Protein AF-A0A671MMM8-F1 (afdb_monomer_lite)

Structure (mmCIF, N/CA/C/O backbone):
data_AF-A0A671MMM8-F1
#
_entry.id   AF-A0A671MMM8-F1
#
loop_
_atom_site.group_PDB
_atom_site.id
_atom_site.type_symbol
_atom_site.label_atom_id
_atom_site.label_alt_id
_atom_site.label_comp_id
_atom_site.label_asym_id
_atom_site.label_entity_id
_atom_site.label_seq_id
_atom_site.pdbx_PDB_ins_code
_atom_site.Cartn_x
_atom_site.Cartn_y
_atom_site.Cartn_z
_atom_site.occupancy
_atom_site.B_iso_or_equiv
_atom_site.auth_seq_id
_atom_site.auth_comp_id
_atom_site.auth_asym_id
_atom_site.auth_atom_id
_atom_site.pdbx_PDB_model_num
ATOM 1 N N . MET A 1 1 ? 8.772 2.749 -43.831 1.00 41.19 1 MET A N 1
ATOM 2 C CA . MET A 1 1 ? 8.638 3.443 -42.533 1.00 41.19 1 MET A CA 1
ATOM 3 C C . MET A 1 1 ? 8.989 2.448 -41.445 1.00 41.19 1 MET A C 1
ATOM 5 O O . MET A 1 1 ? 8.191 1.563 -41.175 1.00 41.19 1 MET A O 1
ATOM 9 N N . ALA A 1 2 ? 10.201 2.521 -40.894 1.00 45.31 2 ALA A N 1
ATOM 10 C CA . ALA A 1 2 ? 10.511 1.796 -39.670 1.00 45.31 2 ALA A CA 1
ATOM 11 C C . ALA A 1 2 ? 9.807 2.550 -38.539 1.00 45.31 2 ALA A C 1
ATOM 13 O O . ALA A 1 2 ? 10.198 3.668 -38.210 1.00 45.31 2 ALA A O 1
ATOM 14 N N . CYS A 1 3 ? 8.713 1.989 -38.024 1.00 51.34 3 CYS A N 1
ATOM 15 C CA . CYS A 1 3 ? 8.180 2.399 -36.732 1.00 51.34 3 CYS A CA 1
ATOM 16 C C . CYS A 1 3 ? 9.348 2.264 -35.754 1.00 51.34 3 CYS A C 1
ATOM 18 O O . CYS A 1 3 ? 9.899 1.168 -35.633 1.00 51.34 3 CYS A O 1
ATOM 20 N N . ALA A 1 4 ? 9.786 3.358 -35.130 1.00 55.16 4 ALA A N 1
ATOM 21 C CA . ALA A 1 4 ? 10.630 3.251 -33.953 1.00 55.16 4 ALA A CA 1
ATOM 22 C C . ALA A 1 4 ? 9.903 2.284 -33.016 1.00 55.16 4 ALA A C 1
ATOM 24 O O . ALA A 1 4 ? 8.772 2.554 -32.624 1.00 55.16 4 ALA A O 1
ATOM 25 N N . ALA A 1 5 ? 10.479 1.106 -32.778 1.00 58.41 5 ALA A N 1
ATOM 26 C CA . ALA A 1 5 ? 9.973 0.221 -31.749 1.00 58.41 5 ALA A CA 1
ATOM 27 C C . ALA A 1 5 ? 9.972 1.055 -30.469 1.00 58.41 5 ALA A C 1
ATOM 29 O O . ALA A 1 5 ? 11.039 1.528 -30.071 1.00 58.41 5 ALA A O 1
ATOM 30 N N . ASP A 1 6 ? 8.789 1.324 -29.911 1.00 64.88 6 ASP A N 1
ATOM 31 C CA . ASP A 1 6 ? 8.639 2.091 -28.681 1.00 64.88 6 ASP A CA 1
ATOM 32 C C . ASP A 1 6 ? 9.631 1.525 -27.668 1.00 64.88 6 ASP A C 1
ATOM 34 O O . ASP A 1 6 ? 9.535 0.361 -27.273 1.00 64.88 6 ASP A O 1
ATOM 38 N N . SER A 1 7 ? 10.647 2.313 -27.317 1.00 80.38 7 SER A N 1
ATOM 39 C CA . SER A 1 7 ? 11.741 1.917 -26.433 1.00 80.38 7 SER A CA 1
ATOM 40 C C . SER A 1 7 ? 11.233 1.853 -24.990 1.00 80.38 7 SER A C 1
ATOM 42 O O . SER A 1 7 ? 11.639 2.633 -24.128 1.00 80.38 7 SER A O 1
ATOM 44 N N . CYS A 1 8 ? 10.270 0.970 -24.745 1.00 86.19 8 CYS A N 1
ATOM 45 C CA . CYS A 1 8 ? 9.633 0.754 -23.465 1.00 86.19 8 CYS A CA 1
ATOM 46 C C . CYS A 1 8 ? 10.573 -0.085 -22.599 1.00 86.19 8 CYS A C 1
ATOM 48 O O . CYS A 1 8 ? 10.762 -1.281 -22.823 1.00 86.19 8 CYS A O 1
ATOM 50 N N . ILE A 1 9 ? 11.207 0.563 -21.623 1.00 91.06 9 ILE A N 1
ATOM 51 C CA . ILE A 1 9 ? 12.107 -0.105 -20.686 1.00 91.06 9 ILE A CA 1
ATOM 52 C C . ILE A 1 9 ? 11.273 -0.672 -19.543 1.00 91.06 9 ILE A C 1
ATOM 54 O O . ILE A 1 9 ? 10.653 0.065 -18.776 1.00 91.06 9 ILE A O 1
ATOM 58 N N . GLN A 1 10 ? 11.301 -1.992 -19.390 1.00 94.12 10 GLN A N 1
ATOM 59 C CA . GLN A 1 10 ? 10.678 -2.641 -18.248 1.00 94.12 10 GLN A CA 1
ATOM 60 C C . GLN A 1 10 ? 11.557 -2.493 -17.001 1.00 94.12 10 GLN A C 1
ATOM 62 O O . GLN A 1 10 ? 12.626 -3.095 -16.886 1.00 94.12 10 GLN A O 1
ATOM 67 N N . PHE A 1 11 ? 11.066 -1.748 -16.014 1.00 96.38 11 PHE A N 1
ATOM 68 C CA . PHE A 1 11 ? 11.683 -1.674 -14.694 1.00 96.38 11 PHE A CA 1
ATOM 69 C C . PHE A 1 11 ? 11.231 -2.860 -13.841 1.00 96.38 11 PHE A C 1
ATOM 71 O O . PHE A 1 11 ? 10.187 -2.828 -13.192 1.00 96.38 11 PHE A O 1
ATOM 78 N N . THR A 1 12 ? 12.037 -3.919 -13.822 1.00 95.62 12 THR A N 1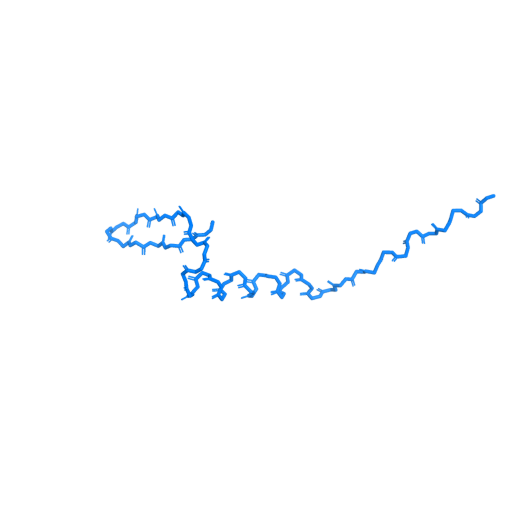
ATOM 79 C CA . THR A 1 12 ? 11.677 -5.215 -13.218 1.00 95.62 12 THR A CA 1
ATOM 80 C C . THR A 1 12 ? 11.384 -5.169 -11.715 1.00 95.62 12 THR A C 1
ATOM 82 O O . THR A 1 12 ? 10.651 -6.021 -11.222 1.00 95.62 12 THR A O 1
ATOM 85 N N . ARG A 1 13 ? 11.904 -4.174 -10.981 1.00 97.75 13 ARG A N 1
ATOM 86 C CA . ARG A 1 13 ? 11.654 -3.989 -9.536 1.00 97.75 13 ARG A CA 1
ATOM 87 C C . ARG A 1 13 ? 10.590 -2.943 -9.201 1.00 97.75 13 ARG A C 1
ATOM 89 O O . ARG A 1 13 ? 10.187 -2.849 -8.046 1.00 97.75 13 ARG A O 1
ATOM 96 N N . HIS A 1 14 ? 10.110 -2.187 -10.191 1.00 98.00 14 HIS A N 1
ATOM 97 C CA . HIS A 1 14 ? 9.293 -0.997 -9.948 1.00 98.00 14 HIS A CA 1
ATOM 98 C C . HIS A 1 14 ? 8.016 -1.297 -9.157 1.00 98.00 14 HIS A C 1
ATOM 100 O O . HIS A 1 14 ? 7.722 -0.600 -8.192 1.00 98.00 14 HIS A O 1
ATOM 106 N N . ALA A 1 15 ? 7.296 -2.366 -9.504 1.00 98.19 15 ALA A N 1
ATOM 107 C CA . ALA A 1 15 ? 6.076 -2.747 -8.792 1.00 98.19 15 ALA A CA 1
ATOM 108 C C . ALA A 1 15 ? 6.337 -3.048 -7.303 1.00 98.19 15 ALA A C 1
ATOM 110 O O . ALA A 1 15 ? 5.594 -2.589 -6.435 1.00 98.19 15 ALA A O 1
ATOM 111 N N . SER A 1 16 ? 7.424 -3.763 -6.998 1.00 98.56 16 SER A N 1
ATOM 112 C CA . SER A 1 16 ? 7.827 -4.069 -5.621 1.00 98.56 16 SER A CA 1
ATOM 113 C C . SER A 1 16 ? 8.223 -2.810 -4.850 1.00 98.56 16 SER A C 1
ATOM 115 O O . SER A 1 16 ? 7.826 -2.647 -3.696 1.00 98.56 16 SER A O 1
ATOM 117 N N . ASP A 1 17 ? 8.958 -1.898 -5.489 1.00 98.69 17 ASP A N 1
ATOM 118 C CA . ASP A 1 17 ? 9.374 -0.630 -4.883 1.00 98.69 17 ASP A CA 1
ATOM 119 C C . ASP A 1 17 ? 8.164 0.275 -4.588 1.00 98.69 17 ASP A C 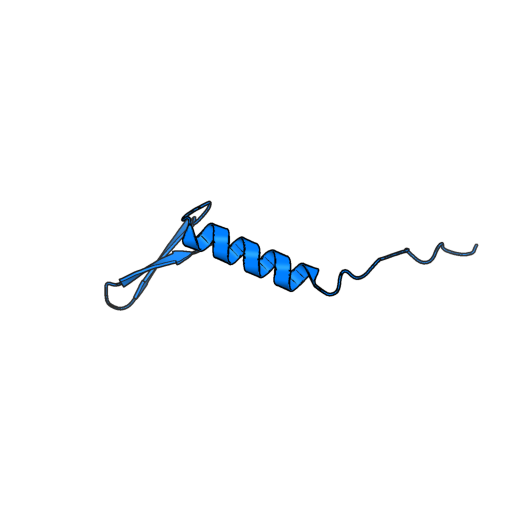1
ATOM 121 O O . ASP A 1 17 ? 8.082 0.887 -3.518 1.00 98.69 17 ASP A O 1
ATOM 125 N N . VAL A 1 18 ? 7.183 0.320 -5.497 1.00 98.69 18 VAL A N 1
ATOM 126 C CA . VAL A 1 18 ? 5.915 1.039 -5.299 1.00 98.69 18 VAL A CA 1
ATOM 127 C C . VAL A 1 18 ? 5.140 0.449 -4.123 1.00 98.69 18 VAL A C 1
ATOM 129 O O . VAL A 1 18 ? 4.750 1.193 -3.225 1.00 98.69 18 VAL A O 1
ATOM 132 N N . LEU A 1 19 ? 4.976 -0.876 -4.064 1.00 98.75 19 LEU A N 1
ATOM 133 C CA . LEU A 1 19 ? 4.266 -1.533 -2.963 1.00 98.75 19 LEU A CA 1
ATOM 134 C C . LEU A 1 19 ? 4.957 -1.307 -1.608 1.00 98.75 19 LEU A C 1
ATOM 136 O O . LEU A 1 19 ? 4.294 -1.053 -0.599 1.00 98.75 19 LEU A O 1
ATOM 140 N N . LEU A 1 20 ? 6.294 -1.338 -1.583 1.00 98.81 20 LEU A N 1
ATOM 141 C CA . LEU A 1 20 ? 7.080 -1.024 -0.391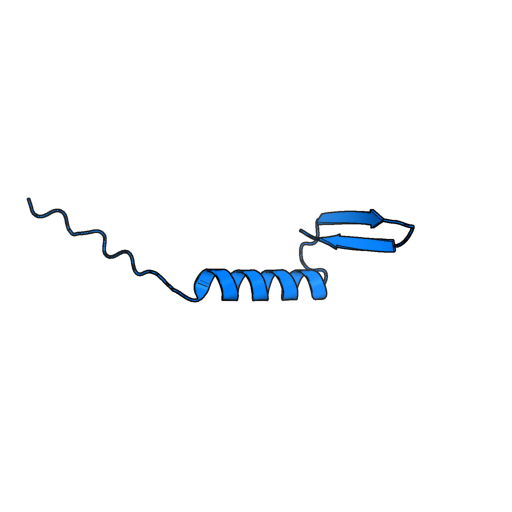 1.00 98.81 20 LEU A CA 1
ATOM 142 C C . LEU A 1 20 ? 6.818 0.410 0.090 1.00 98.81 20 LEU A C 1
ATOM 144 O O . LEU A 1 20 ? 6.675 0.643 1.292 1.00 98.81 20 LEU A O 1
ATOM 148 N N . ASN A 1 21 ? 6.729 1.368 -0.834 1.00 98.69 21 ASN A N 1
ATOM 149 C CA . ASN A 1 21 ? 6.425 2.757 -0.504 1.00 98.69 21 ASN A CA 1
ATOM 150 C C . ASN A 1 21 ? 4.982 2.937 -0.019 1.00 98.69 21 ASN A C 1
ATOM 152 O O . ASN A 1 21 ? 4.793 3.600 0.998 1.00 98.69 21 ASN A O 1
ATOM 156 N N . LEU A 1 22 ? 3.992 2.289 -0.640 1.00 98.88 22 LEU A N 1
ATOM 157 C CA . LEU A 1 22 ? 2.607 2.298 -0.146 1.00 98.88 22 LEU A CA 1
ATOM 158 C C . LEU A 1 22 ? 2.524 1.771 1.294 1.00 98.88 22 LEU A C 1
ATOM 160 O O . LEU A 1 22 ? 1.893 2.3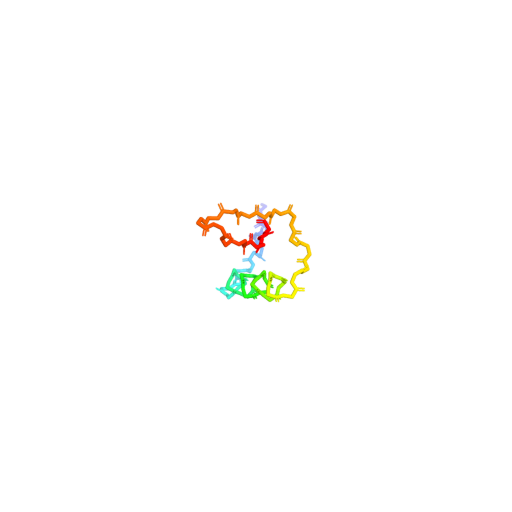81 2.152 1.00 98.88 22 LEU A O 1
ATOM 164 N N . ASN A 1 23 ? 3.251 0.700 1.624 1.00 98.69 23 ASN A N 1
ATOM 165 C CA . ASN A 1 23 ? 3.270 0.193 2.997 1.00 98.69 23 ASN A CA 1
ATOM 166 C C . ASN A 1 23 ? 3.940 1.165 3.991 1.00 98.69 23 ASN A C 1
ATOM 168 O O . ASN A 1 23 ? 3.511 1.248 5.142 1.00 98.69 23 ASN A O 1
ATOM 172 N N . ARG A 1 24 ? 4.962 1.922 3.560 1.00 98.81 24 ARG A N 1
ATOM 173 C CA . ARG A 1 24 ? 5.576 2.995 4.368 1.00 98.81 24 ARG A CA 1
ATOM 174 C C . ARG A 1 24 ? 4.630 4.178 4.579 1.00 98.81 24 ARG A C 1
ATOM 176 O O . ARG A 1 24 ? 4.681 4.790 5.641 1.00 98.81 24 ARG A O 1
ATOM 183 N N . LEU A 1 25 ? 3.793 4.511 3.595 1.00 98.81 25 LEU A N 1
ATOM 184 C CA . LEU A 1 25 ? 2.757 5.540 3.738 1.00 98.81 25 LEU A CA 1
ATOM 185 C C . LEU A 1 25 ? 1.684 5.077 4.726 1.00 98.81 25 LEU A C 1
ATOM 187 O O . LEU A 1 25 ? 1.420 5.774 5.703 1.00 98.81 25 LEU A O 1
ATOM 191 N N . ARG A 1 26 ? 1.171 3.853 4.556 1.00 98.69 26 ARG A N 1
ATOM 192 C CA . ARG A 1 26 ? 0.211 3.227 5.476 1.00 98.69 26 ARG A CA 1
ATOM 193 C C . ARG A 1 26 ? 0.729 3.155 6.914 1.00 98.69 26 ARG A C 1
ATOM 195 O O . ARG A 1 26 ? -0.016 3.465 7.836 1.00 98.69 26 ARG A O 1
ATOM 202 N N . SER A 1 27 ? 1.994 2.779 7.132 1.00 98.31 27 SER A N 1
ATOM 203 C CA . SER A 1 27 ? 2.569 2.686 8.487 1.00 98.31 27 SER A CA 1
ATOM 204 C C . SER A 1 27 ? 2.778 4.042 9.164 1.00 98.31 27 SER A C 1
ATOM 206 O O . SER A 1 27 ? 2.862 4.103 10.389 1.00 98.31 27 SER A O 1
ATOM 208 N N . ARG A 1 28 ? 2.865 5.117 8.375 1.00 98.56 28 ARG A N 1
ATOM 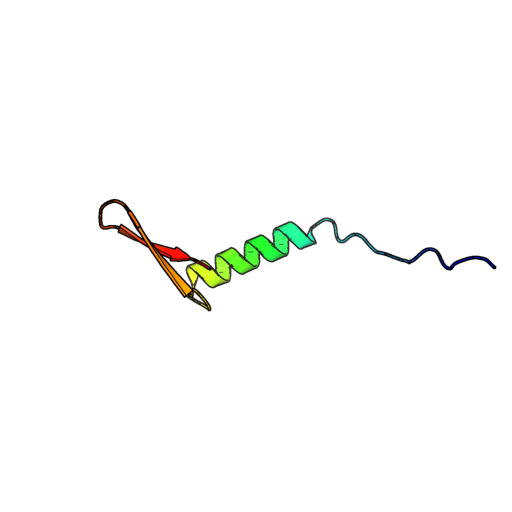209 C CA . ARG A 1 28 ? 2.974 6.509 8.838 1.00 98.56 28 ARG A CA 1
ATOM 210 C C . ARG A 1 28 ? 1.647 7.251 8.810 1.00 98.56 28 ARG A C 1
ATOM 212 O O . ARG A 1 28 ? 1.633 8.445 9.084 1.00 98.56 28 ARG A O 1
ATOM 219 N N . ASP A 1 29 ? 0.569 6.554 8.469 1.00 98.06 29 ASP A N 1
ATOM 220 C CA . ASP A 1 29 ? -0.771 7.113 8.398 1.00 98.06 29 ASP A CA 1
ATOM 221 C C . ASP A 1 29 ? -0.936 8.267 7.388 1.00 98.06 29 ASP A C 1
ATOM 223 O O . ASP A 1 29 ? -1.753 9.171 7.543 1.00 98.06 29 ASP A O 1
ATOM 227 N N . ILE A 1 30 ? -0.133 8.240 6.324 1.00 98.56 30 ILE A N 1
ATOM 228 C CA . ILE A 1 30 ? -0.136 9.258 5.275 1.00 98.56 30 ILE A CA 1
ATOM 229 C C . ILE A 1 30 ? -1.114 8.827 4.184 1.00 98.56 30 ILE A C 1
ATOM 231 O O . ILE A 1 30 ? -0.978 7.731 3.642 1.00 98.56 30 ILE A O 1
ATOM 235 N N . PHE A 1 31 ? -2.067 9.702 3.854 1.00 98.50 31 PHE A N 1
ATOM 236 C CA . PHE A 1 31 ? -3.102 9.465 2.837 1.00 98.50 31 PHE A CA 1
ATOM 237 C C . PHE A 1 31 ? -3.907 8.171 3.043 1.00 98.50 31 PHE A C 1
ATOM 239 O O . PHE A 1 31 ? -4.392 7.584 2.084 1.00 98.50 31 PHE A O 1
ATOM 246 N N . THR A 1 32 ? -4.060 7.713 4.289 1.00 98.50 32 THR A N 1
ATOM 247 C CA . THR A 1 32 ? -5.067 6.699 4.609 1.00 98.50 32 THR A CA 1
ATOM 248 C C . THR A 1 32 ? -6.440 7.369 4.643 1.00 98.50 32 THR A C 1
ATOM 250 O O . THR A 1 32 ? -6.637 8.356 5.355 1.00 98.50 32 THR A O 1
ATOM 253 N N . ASP A 1 33 ? -7.385 6.863 3.863 1.00 98.62 33 ASP A N 1
ATOM 254 C CA . ASP A 1 33 ? -8.713 7.457 3.661 1.00 98.62 33 ASP A CA 1
ATOM 255 C C . ASP A 1 33 ? -9.858 6.534 4.109 1.00 98.62 33 ASP A C 1
ATOM 257 O O . ASP A 1 33 ? -10.990 6.986 4.286 1.00 98.62 33 ASP A O 1
ATOM 261 N N . VAL A 1 34 ? -9.555 5.264 4.394 1.00 98.50 34 VAL A N 1
ATOM 262 C CA . VAL A 1 34 ? -10.506 4.288 4.925 1.00 98.50 34 VAL A CA 1
ATOM 263 C C . VAL A 1 34 ? -10.031 3.690 6.249 1.00 98.50 34 VAL A C 1
ATOM 265 O O . VAL A 1 34 ? -8.847 3.421 6.472 1.00 98.50 34 VAL A O 1
ATOM 268 N N . THR A 1 35 ? -10.989 3.456 7.151 1.00 98.44 35 THR A N 1
ATOM 269 C CA . THR A 1 35 ? -10.787 2.680 8.380 1.00 98.44 35 THR A CA 1
ATOM 270 C C . THR A 1 35 ? -11.680 1.448 8.362 1.00 98.44 35 THR A C 1
ATOM 272 O O . THR A 1 35 ? -12.904 1.554 8.337 1.00 98.44 35 THR A O 1
ATOM 275 N N . ILE A 1 36 ? -11.063 0.272 8.408 1.00 98.50 36 ILE A N 1
ATOM 276 C CA . ILE A 1 36 ? -11.746 -1.019 8.455 1.00 98.50 36 ILE A CA 1
ATOM 277 C C . ILE A 1 36 ? -11.860 -1.440 9.920 1.00 98.50 36 ILE A C 1
ATOM 279 O O . ILE A 1 36 ? -10.854 -1.511 10.627 1.00 98.50 36 ILE A O 1
ATOM 283 N N . LEU A 1 37 ? -13.079 -1.718 10.384 1.00 98.44 37 LEU A N 1
ATOM 284 C CA . LEU A 1 37 ? -13.341 -2.209 11.736 1.00 98.44 37 LEU A CA 1
ATOM 285 C C . LEU A 1 37 ? -13.590 -3.721 11.701 1.00 98.44 37 LEU A C 1
ATOM 287 O O . LEU A 1 37 ? -14.579 -4.170 11.128 1.00 98.44 37 LEU A O 1
ATOM 291 N N . VAL A 1 38 ? -12.725 -4.506 12.347 1.00 98.19 38 VAL A N 1
ATOM 292 C CA . VAL A 1 38 ? -12.868 -5.969 12.456 1.00 98.19 38 VAL A CA 1
ATOM 293 C C . VAL A 1 38 ? -12.679 -6.374 13.909 1.00 98.19 38 VAL A C 1
ATOM 295 O O . VAL A 1 38 ? -11.641 -6.087 14.495 1.00 98.19 38 VAL A O 1
ATOM 298 N N . ASN A 1 39 ? -13.677 -7.025 14.516 1.00 97.19 39 ASN A N 1
ATOM 299 C CA . ASN A 1 39 ? -13.626 -7.467 15.919 1.00 97.19 39 ASN A CA 1
ATOM 300 C C . ASN A 1 39 ? -13.166 -6.367 16.898 1.00 97.19 39 ASN A C 1
ATOM 302 O O . ASN A 1 39 ? -12.379 -6.618 17.805 1.00 97.19 39 ASN A O 1
ATOM 306 N N . ARG A 1 40 ? -13.667 -5.134 16.714 1.00 96.56 40 ARG A N 1
ATOM 307 C CA . ARG A 1 40 ? -13.308 -3.924 17.489 1.00 96.56 40 ARG A CA 1
ATOM 308 C C . ARG A 1 40 ? -11.884 -3.391 17.260 1.00 96.56 40 ARG A C 1
ATOM 310 O O . ARG A 1 40 ? -11.541 -2.370 17.848 1.00 96.56 40 ARG A O 1
ATOM 317 N N . GLN A 1 41 ? -11.083 -4.015 16.399 1.00 98.44 41 GLN A N 1
ATOM 318 C CA . GLN A 1 41 ? -9.792 -3.492 15.963 1.00 98.44 41 GLN A CA 1
ATOM 319 C C . GLN A 1 41 ? -9.963 -2.618 14.718 1.00 98.44 41 GLN A C 1
ATOM 321 O O . GLN A 1 41 ? -10.705 -2.967 13.800 1.00 98.44 41 GLN A O 1
ATOM 326 N N . GLN A 1 42 ? -9.273 -1.479 14.699 1.00 98.19 42 GLN A N 1
ATOM 327 C CA . GLN A 1 42 ? -9.282 -0.537 13.583 1.00 98.19 42 GLN A CA 1
ATOM 328 C C . GLN A 1 42 ? -8.032 -0.716 12.720 1.00 98.19 42 GLN A C 1
ATOM 330 O O . GLN A 1 42 ? -6.919 -0.813 13.238 1.00 98.19 42 GLN A O 1
ATOM 335 N N . PHE A 1 43 ? -8.220 -0.717 11.404 1.00 98.50 43 PHE A N 1
ATOM 336 C CA . PHE A 1 43 ? -7.151 -0.815 10.417 1.00 98.50 43 PHE A CA 1
ATOM 337 C C . PHE A 1 43 ? -7.266 0.345 9.435 1.00 98.50 43 PHE A C 1
ATOM 339 O O . PHE A 1 43 ? -8.270 0.460 8.738 1.00 98.50 43 PHE A O 1
ATOM 346 N N 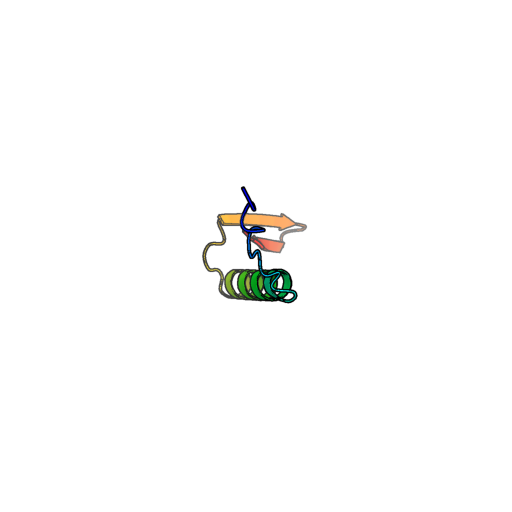. ARG A 1 44 ? -6.237 1.193 9.370 1.00 98.44 44 ARG A N 1
ATOM 347 C CA . ARG A 1 44 ? -6.162 2.289 8.398 1.00 98.44 44 ARG A CA 1
ATOM 348 C C . ARG A 1 44 ? -5.480 1.808 7.125 1.00 98.44 44 ARG A C 1
ATOM 350 O O . ARG A 1 44 ? -4.435 1.150 7.187 1.00 98.44 44 ARG A O 1
ATOM 357 N N . ALA A 1 45 ? -6.090 2.110 5.990 1.00 98.38 45 ALA A N 1
ATOM 358 C CA . ALA A 1 45 ? -5.631 1.695 4.673 1.00 98.38 45 ALA A CA 1
ATOM 359 C C . ALA A 1 45 ? -5.834 2.824 3.654 1.00 98.38 45 ALA A C 1
ATOM 361 O O . ALA A 1 45 ? -6.307 3.903 4.011 1.00 98.38 45 ALA A O 1
ATOM 362 N N . HIS A 1 46 ? -5.375 2.571 2.435 1.00 97.62 46 HIS A N 1
ATOM 363 C CA . HIS A 1 46 ? -5.636 3.378 1.245 1.00 97.62 46 HIS A CA 1
ATOM 364 C C . HIS A 1 46 ? -6.726 2.683 0.426 1.00 97.62 46 HIS A C 1
ATOM 366 O O . HIS A 1 46 ? -6.897 1.455 0.646 1.00 97.62 46 HIS A O 1
#

Organism: NCBI:txid1608454

InterPro domains:
  IPR011333 SKP1/BTB/POZ domain superfamily [G3DSA:3.30.710.10] (2-46)
  IPR011333 SKP1/BTB/POZ domain superfamily [SSF54695] (8-46)

pLDDT: mean 91.4, std 15.61, range [41.19, 98.88]

Foldseek 3Di:
DPDPPPPDDDPPCVVVVVVVVQVVCQVVVHPFDDWDADPNDTGTHD

Secondary structure (DSSP, 8-state):
-----------TTHHHHHHHHHHHHHHTT-S--EEEEETTEEEEE-

Radius of gyration: 18.53 Å; chains: 1; bounding box: 26×17×60 Å

Sequence (46 aa):
MACAADSCIQFTRHASDVLLNLNRLRSRDIFTDVTILVNRQQFRAH